Protein AF-A0A961KDH3-F1 (afdb_monomer_lite)

Radius of gyration: 16.9 Å; chains: 1; bounding box: 37×30×50 Å

pLDDT: mean 93.82, std 6.41, range [63.0, 98.5]

Sequence (149 aa):
MKTGDATRVLRTLGWSIHRDETGDKGATYALPDRIVRIVYGIRPLPQTAQFEAVFSLSTPAFSAACLTIDPEGSAYAPLVAASKGYKDRAPDIVEHHIRQASDAVLAWAEAQDLDQALRARADLPSSAPGAAPIWHLAALALRGDLDRL

Structure (mmCIF, N/CA/C/O backbone):
data_AF-A0A961KDH3-F1
#
_entry.id   AF-A0A961KDH3-F1
#
loop_
_atom_site.group_PDB
_atom_site.id
_atom_site.type_symbol
_atom_site.label_atom_id
_atom_site.label_alt_id
_atom_site.label_comp_id
_atom_site.label_asym_id
_atom_site.label_entity_id
_atom_site.label_seq_id
_atom_si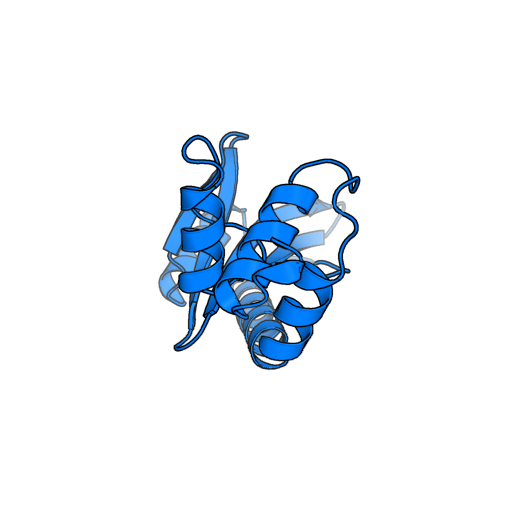te.pdbx_PDB_ins_code
_atom_site.Cartn_x
_atom_site.Cartn_y
_atom_site.Cartn_z
_atom_site.occupancy
_atom_site.B_iso_or_equiv
_atom_site.auth_seq_id
_atom_site.auth_comp_id
_atom_site.auth_asym_id
_atom_site.auth_atom_id
_atom_site.pdbx_PDB_model_num
ATOM 1 N N . MET A 1 1 ? -10.912 1.516 22.044 1.00 87.56 1 MET A N 1
ATOM 2 C CA . MET A 1 1 ? -9.659 0.938 21.495 1.00 87.56 1 MET A CA 1
ATOM 3 C C . MET A 1 1 ? -8.623 2.035 21.258 1.00 87.56 1 MET A C 1
ATOM 5 O O . MET A 1 1 ? -9.017 3.128 20.867 1.00 87.56 1 MET A O 1
ATOM 9 N N . LYS A 1 2 ? -7.325 1.774 21.470 1.00 89.88 2 LYS A N 1
ATOM 10 C CA . LYS A 1 2 ? -6.220 2.652 21.026 1.00 89.88 2 LYS A CA 1
ATOM 11 C C . LYS A 1 2 ? -5.578 2.096 19.753 1.00 89.88 2 LYS A C 1
ATOM 13 O O . LYS A 1 2 ? -5.710 0.913 19.450 1.00 89.88 2 LYS A O 1
ATOM 18 N N . THR A 1 3 ? -4.778 2.906 19.055 1.00 89.81 3 THR A N 1
ATOM 19 C CA . THR A 1 3 ? -4.020 2.475 17.862 1.00 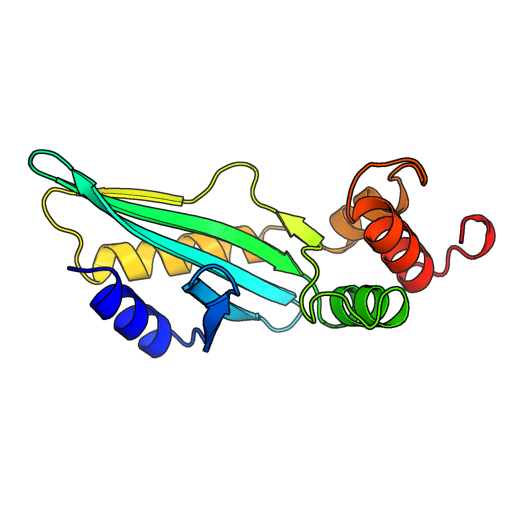89.81 3 THR A CA 1
ATOM 20 C C . THR A 1 3 ? -3.145 1.234 18.124 1.00 89.81 3 THR A C 1
ATOM 22 O O . THR A 1 3 ? -2.816 0.490 17.208 1.00 89.81 3 THR A O 1
ATOM 25 N N . GLY A 1 4 ? -2.740 0.983 19.376 1.00 89.75 4 GLY A N 1
ATOM 26 C CA . GLY A 1 4 ? -2.085 -0.258 19.817 1.00 89.75 4 GLY A CA 1
ATOM 27 C C . GLY A 1 4 ? -2.915 -1.519 19.596 1.00 89.75 4 GLY A C 1
ATOM 28 O O . GLY A 1 4 ? -2.402 -2.491 19.045 1.00 89.75 4 GLY A O 1
ATOM 29 N N . ASP A 1 5 ? -4.192 -1.502 19.971 1.00 93.19 5 ASP A N 1
ATOM 30 C CA . ASP A 1 5 ? -5.026 -2.696 19.839 1.00 93.19 5 ASP A CA 1
ATOM 31 C C . ASP A 1 5 ? -5.465 -2.910 18.387 1.00 93.19 5 ASP A C 1
ATOM 33 O O . ASP A 1 5 ? -5.520 -4.055 17.947 1.00 93.19 5 ASP A O 1
ATOM 37 N N . ALA A 1 6 ? -5.654 -1.837 17.609 1.00 94.75 6 ALA A N 1
ATOM 38 C CA . ALA A 1 6 ? -5.885 -1.940 16.164 1.00 94.75 6 ALA A CA 1
ATOM 39 C C . ALA A 1 6 ? -4.734 -2.677 15.457 1.00 94.75 6 ALA A C 1
ATOM 41 O O . ALA A 1 6 ? -4.975 -3.562 14.641 1.00 94.75 6 ALA A O 1
ATOM 42 N N . THR A 1 7 ? -3.480 -2.391 15.835 1.00 95.81 7 THR A N 1
ATOM 43 C CA . THR A 1 7 ? -2.303 -3.125 15.339 1.00 95.81 7 THR A CA 1
ATOM 44 C C . THR A 1 7 ? -2.386 -4.621 15.631 1.00 95.81 7 THR A C 1
ATOM 46 O O . THR A 1 7 ? -2.031 -5.439 14.783 1.00 95.81 7 THR A O 1
ATOM 49 N N . ARG A 1 8 ? -2.843 -4.996 16.832 1.00 96.06 8 ARG A N 1
ATOM 50 C CA . ARG A 1 8 ? -2.995 -6.404 17.214 1.00 96.06 8 ARG A CA 1
ATOM 51 C C . ARG A 1 8 ? -4.066 -7.083 16.365 1.00 96.06 8 ARG A C 1
ATOM 53 O O . ARG A 1 8 ? -3.817 -8.180 15.878 1.00 96.06 8 ARG A O 1
ATOM 60 N N . VAL A 1 9 ? -5.202 -6.421 16.144 1.00 97.62 9 VAL A N 1
ATOM 61 C CA . VAL A 1 9 ? -6.273 -6.939 15.281 1.00 97.62 9 VAL A CA 1
ATOM 62 C C . VAL A 1 9 ? -5.779 -7.119 13.844 1.00 97.62 9 VAL A C 1
ATOM 64 O O . VAL A 1 9 ? -5.907 -8.210 13.297 1.00 97.62 9 VAL A O 1
ATOM 67 N N . LEU A 1 10 ? -5.138 -6.110 13.249 1.00 97.81 10 LEU A N 1
ATOM 68 C CA . LEU A 1 10 ? -4.594 -6.210 11.888 1.00 97.81 10 LEU A CA 1
ATOM 69 C C . LEU A 1 10 ? -3.608 -7.377 11.752 1.00 97.81 10 LEU A C 1
ATOM 71 O O . LEU A 1 10 ? -3.696 -8.150 10.802 1.00 97.81 10 LEU A O 1
ATOM 75 N N . ARG A 1 11 ? -2.741 -7.586 12.749 1.00 97.50 11 ARG A N 1
ATOM 76 C CA . ARG A 1 11 ? -1.846 -8.751 12.777 1.00 97.50 11 ARG A CA 1
ATOM 77 C C . ARG A 1 11 ? -2.614 -10.075 12.776 1.00 97.50 11 ARG A C 1
ATOM 79 O O . ARG A 1 11 ? -2.240 -10.982 12.043 1.00 97.50 11 ARG A O 1
ATOM 86 N N . THR A 1 12 ? -3.689 -10.195 13.561 1.00 98.00 12 THR A N 1
ATOM 87 C CA . THR A 1 12 ? -4.526 -11.413 13.558 1.00 98.00 12 THR A CA 1
ATOM 88 C C . THR A 1 12 ? -5.278 -11.631 12.248 1.00 98.00 12 THR A C 1
ATOM 90 O O . THR A 1 12 ? -5.631 -12.763 11.940 1.00 98.00 12 THR A O 1
ATOM 93 N N . LEU A 1 13 ? -5.493 -10.570 11.468 1.00 98.06 13 LEU A N 1
ATOM 94 C CA . LEU A 1 13 ? -6.096 -10.636 10.137 1.00 98.06 13 LEU A CA 1
ATOM 95 C C . LEU A 1 13 ? -5.092 -10.999 9.035 1.00 98.06 13 LEU A C 1
ATOM 97 O O . LEU A 1 13 ? -5.490 -11.115 7.885 1.00 98.06 13 LEU A O 1
ATOM 101 N N . GLY A 1 14 ? -3.810 -11.186 9.366 1.00 97.88 14 GLY A N 1
ATOM 102 C CA . GLY A 1 14 ? -2.762 -11.548 8.406 1.00 97.88 14 GLY A CA 1
ATOM 103 C C . GLY A 1 14 ? -1.946 -10.367 7.879 1.00 97.88 14 GLY A C 1
ATOM 104 O O . GLY A 1 14 ? -1.075 -10.561 7.036 1.00 97.88 14 GLY A O 1
ATOM 105 N N . TRP A 1 15 ? -2.167 -9.151 8.387 1.00 98.25 15 TRP A N 1
ATOM 106 C CA . TRP A 1 15 ? -1.331 -8.011 8.022 1.00 98.25 15 TRP A CA 1
ATOM 107 C C . TRP A 1 15 ? 0.045 -8.085 8.695 1.00 98.25 15 TRP A C 1
ATOM 109 O O . TRP A 1 15 ? 0.168 -8.302 9.906 1.00 98.25 15 TRP A O 1
ATOM 119 N N . SER A 1 16 ? 1.090 -7.812 7.922 1.00 97.00 16 SER A N 1
ATOM 120 C CA . SER A 1 16 ? 2.448 -7.604 8.422 1.00 97.00 16 SER A CA 1
ATOM 121 C C . SER A 1 16 ? 2.592 -6.169 8.915 1.00 97.00 16 SER A C 1
ATOM 123 O O . SER A 1 16 ? 2.287 -5.230 8.192 1.00 97.00 16 SER A O 1
ATOM 125 N N . ILE A 1 17 ? 3.013 -5.979 10.165 1.00 95.56 17 ILE A N 1
ATOM 126 C CA . ILE A 1 17 ? 3.066 -4.653 10.797 1.00 95.56 17 ILE A CA 1
ATOM 127 C C . ILE A 1 17 ? 4.465 -4.060 10.667 1.00 95.56 17 ILE A C 1
ATOM 129 O O . ILE A 1 17 ? 5.442 -4.713 11.035 1.00 95.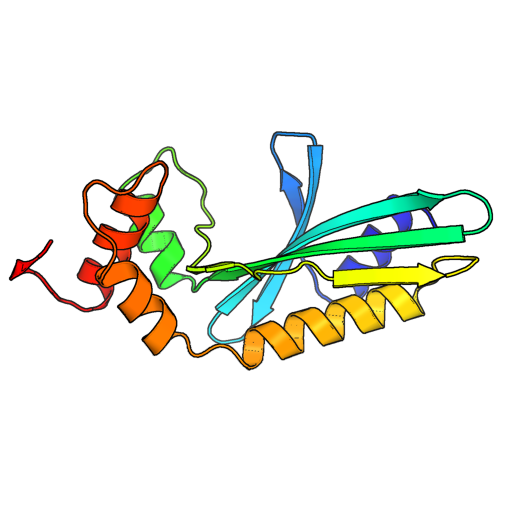56 17 ILE A O 1
ATOM 133 N N . HIS A 1 18 ? 4.545 -2.789 10.288 1.00 89.38 18 HIS A N 1
ATOM 134 C CA . HIS A 1 18 ? 5.781 -2.011 10.275 1.00 89.38 18 HIS A CA 1
ATOM 135 C C . HIS A 1 18 ? 5.556 -0.612 10.855 1.00 89.38 18 HIS A C 1
ATOM 137 O O . HIS A 1 18 ? 4.428 -0.168 11.071 1.00 89.38 18 HIS A O 1
ATOM 143 N N . ARG A 1 19 ? 6.648 0.080 11.163 1.00 80.88 19 ARG A N 1
ATOM 144 C CA . ARG A 1 19 ? 6.637 1.517 11.450 1.00 80.88 19 ARG A CA 1
ATOM 145 C C . ARG A 1 19 ? 7.346 2.207 10.304 1.00 80.88 19 ARG A C 1
ATOM 147 O O . ARG A 1 19 ? 8.322 1.654 9.800 1.00 80.88 19 ARG A O 1
ATOM 154 N N . ASP A 1 20 ? 6.839 3.351 9.879 1.00 67.69 20 ASP A N 1
ATOM 155 C CA . ASP A 1 20 ? 7.624 4.208 8.998 1.00 67.69 20 ASP A CA 1
ATOM 156 C C . ASP A 1 20 ? 8.591 5.090 9.800 1.00 67.69 20 ASP A C 1
ATOM 158 O O . ASP A 1 20 ? 8.643 5.049 11.033 1.00 67.69 20 ASP A O 1
ATOM 162 N N . GLU A 1 21 ? 9.406 5.841 9.066 1.00 63.00 21 GLU A N 1
ATOM 163 C CA . GLU A 1 21 ? 10.482 6.687 9.587 1.00 63.00 21 GLU A CA 1
ATOM 164 C C . GLU A 1 21 ? 9.964 7.810 10.494 1.00 63.00 21 GLU A C 1
ATOM 166 O O . GLU A 1 21 ? 10.669 8.246 11.404 1.00 63.00 21 GLU A O 1
ATOM 171 N N . THR A 1 22 ? 8.715 8.240 10.296 1.00 63.03 22 THR A N 1
ATOM 172 C CA . THR A 1 22 ? 8.037 9.260 11.108 1.00 63.03 22 THR A CA 1
ATOM 173 C C . THR A 1 22 ? 7.336 8.675 12.336 1.00 63.03 22 THR A C 1
ATOM 175 O O . THR A 1 22 ? 6.819 9.421 13.168 1.00 63.03 22 THR A O 1
ATOM 178 N N . GLY A 1 23 ? 7.369 7.349 12.502 1.00 71.12 23 GLY A N 1
ATOM 179 C CA . GLY A 1 23 ? 6.776 6.638 13.632 1.00 71.12 23 GLY A CA 1
ATOM 180 C C . GLY A 1 23 ? 5.289 6.323 13.462 1.00 71.12 23 GLY A C 1
ATOM 181 O O . GLY A 1 23 ? 4.682 5.778 14.396 1.00 71.12 23 GLY A O 1
ATOM 182 N N . ASP A 1 24 ? 4.713 6.605 12.292 1.00 80.19 24 ASP A N 1
ATOM 183 C CA . ASP A 1 24 ? 3.349 6.220 11.972 1.00 80.19 24 ASP A CA 1
ATOM 184 C C . ASP A 1 24 ? 3.255 4.704 11.794 1.00 80.19 24 ASP A C 1
ATOM 186 O O . ASP A 1 24 ? 4.208 3.975 11.477 1.00 80.19 24 ASP A O 1
ATOM 190 N N . LYS A 1 25 ? 2.059 4.189 12.077 1.00 90.62 25 LYS A N 1
ATOM 191 C CA . LYS A 1 25 ? 1.812 2.755 12.031 1.00 90.62 25 LYS A CA 1
ATOM 192 C C . LYS A 1 25 ? 1.431 2.336 10.626 1.00 90.62 25 LYS A C 1
ATOM 194 O O . LYS A 1 25 ? 0.349 2.663 10.141 1.00 90.62 25 LYS A O 1
ATOM 199 N N . GLY A 1 26 ? 2.307 1.546 10.023 1.00 94.06 26 GLY A N 1
ATOM 200 C CA . GLY A 1 26 ? 2.077 0.892 8.752 1.00 94.06 26 GLY A CA 1
ATOM 201 C C . GLY A 1 26 ? 1.638 -0.558 8.923 1.00 94.06 26 GLY A C 1
ATOM 202 O O . GLY A 1 26 ? 1.933 -1.222 9.923 1.00 94.06 26 GLY A O 1
ATOM 203 N N . ALA A 1 27 ? 0.926 -1.064 7.926 1.00 96.69 27 ALA A N 1
ATOM 204 C CA . ALA A 1 27 ? 0.818 -2.496 7.719 1.00 96.69 27 ALA A CA 1
ATOM 205 C C . ALA A 1 27 ? 0.782 -2.836 6.228 1.00 96.69 27 ALA A C 1
ATOM 207 O O . ALA A 1 27 ? 0.322 -2.031 5.415 1.00 96.69 27 ALA A O 1
ATOM 208 N N . THR A 1 28 ? 1.276 -4.017 5.870 1.00 97.50 28 THR A N 1
ATOM 209 C CA . THR A 1 28 ? 1.176 -4.579 4.524 1.00 97.50 28 THR A CA 1
ATOM 210 C C . THR A 1 28 ? 0.390 -5.881 4.514 1.00 97.50 28 THR A C 1
ATOM 212 O O . THR A 1 28 ? 0.406 -6.643 5.480 1.00 97.50 28 THR A O 1
ATOM 215 N N . TYR A 1 29 ? -0.291 -6.139 3.404 1.00 98.44 29 TYR A N 1
ATOM 216 C CA . TYR A 1 29 ? -0.971 -7.394 3.123 1.00 98.44 29 TYR A CA 1
ATOM 217 C C . TYR A 1 29 ? -0.542 -7.892 1.747 1.00 98.44 29 TYR A C 1
ATOM 219 O O . TYR A 1 29 ? -0.551 -7.126 0.781 1.00 98.44 29 TYR A O 1
ATOM 227 N N . ALA A 1 30 ? -0.147 -9.159 1.661 1.00 97.50 30 ALA A N 1
ATOM 228 C CA . ALA A 1 30 ? 0.214 -9.789 0.400 1.00 97.50 30 ALA A CA 1
ATOM 229 C C . ALA A 1 30 ? -1.020 -10.472 -0.199 1.00 97.50 30 ALA A C 1
ATOM 231 O O . ALA A 1 30 ? -1.573 -11.397 0.392 1.00 97.50 30 ALA A O 1
ATOM 232 N N . LEU A 1 31 ? -1.436 -10.003 -1.369 1.00 96.56 31 LEU A N 1
ATOM 233 C CA . LEU A 1 31 ? -2.354 -10.701 -2.265 1.00 96.56 31 LEU A CA 1
ATOM 234 C C . LEU A 1 31 ? -1.525 -11.449 -3.331 1.00 96.56 31 LEU A C 1
ATOM 236 O O . LEU A 1 31 ? -0.326 -11.184 -3.456 1.00 96.56 31 LEU A O 1
ATOM 240 N N . PRO A 1 32 ? -2.117 -12.376 -4.109 1.00 95.81 32 PRO A N 1
ATOM 241 C CA . PRO A 1 32 ? -1.358 -13.195 -5.059 1.00 95.81 32 PRO A CA 1
ATOM 242 C C . PRO A 1 32 ? -0.536 -12.401 -6.088 1.00 95.81 32 PRO A C 1
ATOM 244 O O . PRO A 1 32 ? 0.554 -12.829 -6.456 1.00 95.81 32 PRO A O 1
ATOM 247 N N . ASP A 1 33 ? -1.040 -11.250 -6.538 1.00 96.12 33 ASP A N 1
ATOM 248 C CA . ASP A 1 33 ? -0.446 -10.429 -7.601 1.00 96.12 33 ASP A CA 1
ATOM 249 C C . ASP A 1 33 ? 0.010 -9.032 -7.135 1.00 96.12 33 ASP A C 1
ATOM 251 O O . ASP A 1 33 ? 0.678 -8.307 -7.878 1.00 96.12 33 ASP A O 1
ATOM 255 N N . ARG A 1 34 ? -0.333 -8.635 -5.903 1.00 97.75 34 ARG A N 1
ATOM 256 C CA . ARG A 1 34 ? -0.120 -7.274 -5.399 1.00 97.75 34 ARG A CA 1
ATOM 257 C C . ARG A 1 34 ? 0.137 -7.230 -3.901 1.00 97.75 34 ARG A C 1
ATOM 259 O O . ARG A 1 34 ? -0.238 -8.111 -3.136 1.00 97.75 34 ARG A O 1
ATOM 266 N N . ILE A 1 35 ? 0.757 -6.144 -3.472 1.00 97.94 35 ILE A N 1
ATOM 267 C CA . ILE A 1 35 ? 0.985 -5.812 -2.071 1.00 97.94 35 ILE A CA 1
ATOM 268 C C . ILE A 1 35 ? 0.119 -4.604 -1.754 1.00 97.94 35 ILE A C 1
ATOM 270 O O . ILE A 1 35 ? 0.229 -3.572 -2.416 1.00 97.94 35 ILE A O 1
ATOM 274 N N . VAL A 1 36 ? -0.716 -4.719 -0.729 1.00 98.31 36 VAL A N 1
ATOM 275 C CA . VAL A 1 36 ? -1.526 -3.618 -0.206 1.00 98.31 36 VAL A CA 1
ATOM 276 C C . VAL A 1 36 ? -0.811 -3.029 0.997 1.00 98.31 36 VAL A C 1
ATOM 278 O O . VAL A 1 36 ? -0.370 -3.768 1.873 1.00 98.31 36 VAL A O 1
ATOM 281 N N . ARG A 1 37 ? -0.695 -1.704 1.065 1.00 97.38 37 ARG A N 1
ATOM 282 C CA . ARG A 1 37 ? -0.123 -0.991 2.210 1.00 97.38 37 ARG A CA 1
ATOM 283 C C . ARG A 1 37 ? -1.148 -0.033 2.788 1.00 97.38 37 ARG A C 1
ATOM 285 O O . ARG A 1 37 ? -1.735 0.759 2.052 1.00 97.38 37 ARG A O 1
ATOM 292 N N . ILE A 1 38 ? -1.281 -0.057 4.108 1.00 97.12 38 ILE A N 1
ATOM 293 C CA . ILE A 1 38 ? -2.048 0.915 4.883 1.00 97.12 38 ILE A CA 1
ATOM 294 C C . ILE A 1 38 ? -1.126 1.678 5.833 1.00 97.12 38 ILE A C 1
ATOM 296 O O . ILE A 1 38 ? -0.182 1.108 6.381 1.00 97.12 38 ILE A O 1
ATOM 300 N N . VAL A 1 39 ? -1.423 2.955 6.052 1.00 95.69 39 VAL A N 1
ATOM 301 C CA . VAL A 1 39 ? -0.959 3.736 7.206 1.00 95.69 39 VAL A CA 1
ATOM 302 C C . VAL A 1 39 ? -2.205 4.145 7.972 1.00 95.69 39 VAL A C 1
ATOM 304 O O . VAL A 1 39 ? -3.135 4.690 7.374 1.00 95.69 39 VAL A O 1
ATOM 307 N N . TYR A 1 40 ? -2.268 3.810 9.260 1.00 96.00 40 TYR A N 1
ATOM 308 C CA . TYR A 1 40 ? -3.518 3.852 10.018 1.00 96.00 40 TYR A CA 1
ATOM 309 C C . TYR A 1 40 ? -3.367 4.418 11.427 1.00 96.00 40 TYR A C 1
ATOM 311 O O . TYR A 1 40 ? -2.312 4.345 12.061 1.00 96.00 40 TYR A O 1
ATOM 319 N N . GLY A 1 41 ? -4.484 4.915 11.955 1.00 95.25 41 GLY A N 1
ATOM 320 C CA . GLY A 1 41 ? -4.569 5.478 13.293 1.00 95.25 41 GLY A CA 1
ATOM 321 C C . GLY A 1 41 ? -5.976 5.407 13.874 1.00 95.25 41 GLY A C 1
ATOM 322 O O . GLY A 1 41 ? -6.965 5.256 13.160 1.00 95.25 41 GLY A O 1
ATOM 323 N N . ILE A 1 42 ? -6.061 5.518 15.201 1.00 95.75 42 ILE A N 1
ATOM 324 C CA . ILE A 1 42 ? -7.308 5.847 15.891 1.00 95.75 42 ILE A CA 1
ATOM 325 C C . ILE A 1 42 ? -7.162 7.245 16.471 1.00 95.75 42 ILE A C 1
ATOM 327 O O . ILE A 1 42 ? -6.317 7.484 17.338 1.00 95.75 42 ILE A O 1
ATOM 331 N N . ARG A 1 43 ? -8.016 8.151 16.006 1.00 93.94 43 ARG A N 1
ATOM 332 C CA . ARG A 1 43 ? -8.076 9.538 16.451 1.00 93.94 43 ARG A CA 1
ATOM 333 C C . ARG A 1 43 ? -9.219 9.705 17.458 1.00 93.94 43 ARG A C 1
ATOM 335 O O . ARG A 1 43 ? -10.376 9.476 17.090 1.00 93.94 43 ARG A O 1
ATOM 342 N N . PRO A 1 44 ? -8.939 10.083 18.718 1.00 93.69 44 PRO A N 1
ATOM 343 C CA . PRO A 1 44 ? -9.988 10.404 19.678 1.00 93.69 44 PRO A CA 1
ATOM 344 C C . PRO A 1 44 ? -10.683 11.712 19.279 1.00 93.69 44 PRO A C 1
ATOM 346 O O . PRO A 1 44 ? -10.037 12.656 18.822 1.00 93.69 44 PRO A O 1
ATOM 349 N N . LEU A 1 45 ? -12.000 11.768 19.453 1.00 93.88 45 LEU A N 1
ATOM 350 C CA . LEU A 1 45 ? -12.846 12.925 19.166 1.00 93.88 45 LEU A CA 1
ATOM 351 C C . LEU A 1 45 ? -13.742 13.222 20.377 1.00 93.88 45 LEU A C 1
ATOM 353 O O . LEU A 1 45 ? -13.912 12.366 21.247 1.00 93.88 45 LEU A O 1
ATOM 357 N N . PRO A 1 46 ? -14.375 14.405 20.451 1.00 93.31 46 PRO A N 1
ATOM 358 C CA . PRO A 1 46 ? -15.427 14.622 21.433 1.00 93.31 46 PRO A CA 1
ATOM 359 C C . PRO A 1 46 ? -16.519 13.557 21.260 1.00 93.31 46 PRO A C 1
ATOM 361 O O . PRO A 1 46 ? -17.070 13.406 20.165 1.00 93.31 46 PRO A O 1
ATOM 364 N N . GLN A 1 47 ? -16.786 12.801 22.331 1.00 91.81 47 GLN A N 1
ATOM 365 C CA . GLN A 1 47 ? -17.845 11.780 22.440 1.00 91.81 47 GLN A CA 1
ATOM 366 C C . GLN A 1 47 ? -17.713 10.564 21.503 1.00 91.81 47 GLN A C 1
ATOM 368 O O . GLN A 1 47 ? -18.581 9.698 21.502 1.00 91.81 47 GLN A O 1
ATOM 373 N N . THR A 1 48 ? -16.662 10.495 20.684 1.00 95.69 48 THR A N 1
ATOM 374 C CA . THR A 1 48 ? -16.484 9.457 19.658 1.00 95.69 48 THR A CA 1
ATOM 375 C C . THR A 1 48 ? -15.003 9.171 19.434 1.00 95.69 48 THR A C 1
ATOM 377 O O . THR A 1 48 ? -14.129 9.915 19.877 1.00 95.69 48 THR A O 1
ATOM 380 N N . ALA A 1 49 ? -14.700 8.131 18.675 1.00 96.25 49 ALA A N 1
ATOM 381 C CA . ALA A 1 49 ? -13.386 7.901 18.101 1.00 96.25 49 ALA A CA 1
ATOM 382 C C . ALA A 1 49 ? -13.523 7.597 16.606 1.00 96.25 49 ALA A C 1
ATOM 384 O O . ALA A 1 49 ? -14.582 7.182 16.131 1.00 96.25 49 ALA A O 1
ATOM 385 N N . GLN A 1 50 ? -12.454 7.838 15.854 1.00 96.88 50 GLN A N 1
ATOM 386 C CA . GLN A 1 50 ? -12.405 7.555 14.426 1.00 96.88 50 GLN A CA 1
ATOM 387 C C . GLN A 1 50 ? -11.214 6.659 14.118 1.00 96.88 50 GLN A C 1
ATOM 389 O O . GLN A 1 50 ? -10.081 7.020 14.437 1.00 96.88 50 GLN A O 1
ATOM 394 N N . PHE A 1 51 ? -11.466 5.522 13.476 1.00 97.00 51 PHE A N 1
ATOM 395 C CA . PHE A 1 51 ? -10.424 4.785 12.778 1.00 97.00 51 PHE A CA 1
ATOM 396 C C . PHE A 1 51 ? -10.219 5.414 11.402 1.00 97.00 51 PHE A C 1
ATOM 398 O O . PHE A 1 51 ? -11.184 5.706 10.692 1.00 97.00 51 PHE A O 1
ATOM 405 N N . GLU A 1 52 ? -8.967 5.633 11.026 1.00 96.75 52 GLU A N 1
ATOM 406 C CA . GLU A 1 52 ? -8.613 6.153 9.714 1.00 96.75 52 GLU A CA 1
ATOM 407 C C . GLU A 1 52 ? -7.428 5.400 9.127 1.00 96.75 52 GLU A C 1
ATOM 409 O O . GLU A 1 52 ? -6.495 5.036 9.843 1.00 96.75 52 GLU A O 1
ATOM 414 N N . ALA A 1 53 ? -7.485 5.165 7.818 1.00 96.94 53 ALA A N 1
ATOM 415 C CA . ALA A 1 53 ? -6.410 4.542 7.068 1.00 96.94 53 ALA A CA 1
ATOM 416 C C . ALA A 1 53 ? -6.259 5.206 5.700 1.00 96.94 53 ALA A C 1
ATOM 418 O O . ALA A 1 53 ? -7.224 5.321 4.943 1.00 96.94 53 ALA A O 1
ATOM 419 N N . VAL A 1 54 ? -5.041 5.610 5.359 1.00 97.00 54 VAL A N 1
ATOM 420 C CA . VAL A 1 54 ? -4.658 5.880 3.970 1.00 97.00 54 VAL A CA 1
ATOM 421 C C . VAL A 1 54 ? -4.025 4.624 3.405 1.00 97.00 54 VAL A C 1
ATOM 423 O O . VAL A 1 54 ? -3.333 3.897 4.122 1.00 97.00 54 VAL A O 1
ATOM 426 N N . PHE A 1 55 ? -4.293 4.333 2.139 1.00 97.38 55 PHE A N 1
ATOM 427 C CA . PHE A 1 55 ? -3.896 3.060 1.569 1.00 97.38 55 PHE A CA 1
ATOM 428 C C . PHE A 1 55 ? -3.536 3.158 0.097 1.00 97.38 55 PHE A C 1
ATOM 430 O O . PHE A 1 55 ? -3.957 4.055 -0.636 1.00 97.38 55 PHE A O 1
ATOM 437 N N . SER A 1 56 ? -2.674 2.239 -0.304 1.00 98.12 56 SER A N 1
ATOM 438 C CA . SER A 1 56 ? -2.145 2.119 -1.653 1.00 98.12 56 SER A CA 1
ATOM 439 C C . SER A 1 56 ? -1.879 0.652 -1.948 1.00 98.12 56 SER A C 1
ATOM 441 O O . SER A 1 56 ? -1.845 -0.175 -1.034 1.00 98.12 56 SER A O 1
ATOM 443 N N . LEU A 1 57 ? -1.663 0.341 -3.216 1.00 98.31 57 LEU A N 1
ATOM 444 C CA . LEU A 1 57 ? -1.154 -0.953 -3.629 1.00 98.31 57 LEU A CA 1
ATOM 445 C C . LEU A 1 57 ? 0.009 -0.807 -4.600 1.00 98.31 57 LEU A C 1
ATOM 447 O O . LEU A 1 57 ? 0.195 0.233 -5.242 1.00 98.31 57 LEU A O 1
ATOM 451 N N . SER A 1 58 ? 0.770 -1.883 -4.716 1.00 98.19 58 SER A N 1
ATOM 452 C CA . SER A 1 58 ? 1.855 -2.044 -5.672 1.00 98.19 58 SER A CA 1
ATOM 453 C C . SER A 1 58 ? 1.968 -3.495 -6.113 1.00 98.19 58 SER A C 1
ATOM 455 O O . SER A 1 58 ? 1.323 -4.369 -5.541 1.00 98.19 58 SER A O 1
ATOM 457 N N . THR A 1 59 ? 2.818 -3.765 -7.095 1.00 98.12 59 THR A N 1
ATOM 458 C CA . THR A 1 59 ? 3.256 -5.125 -7.414 1.00 98.12 59 THR A CA 1
ATOM 459 C C . THR A 1 59 ? 4.703 -5.315 -6.952 1.00 98.12 59 THR A C 1
ATOM 461 O O . THR A 1 59 ? 5.463 -4.337 -6.898 1.00 98.12 59 THR A O 1
ATOM 464 N N . PRO A 1 60 ? 5.127 -6.554 -6.635 1.00 96.50 60 PRO A N 1
ATOM 465 C CA . PRO A 1 60 ? 6.531 -6.834 -6.341 1.00 96.50 60 PRO A CA 1
ATOM 466 C C . PRO A 1 60 ? 7.466 -6.368 -7.466 1.00 96.50 60 PRO A C 1
ATOM 468 O O . PRO A 1 60 ? 8.483 -5.737 -7.197 1.00 96.50 60 PRO A O 1
ATOM 471 N N . ALA A 1 61 ? 7.077 -6.599 -8.726 1.00 97.25 61 ALA A N 1
ATOM 472 C CA . ALA A 1 61 ? 7.853 -6.199 -9.897 1.00 97.25 61 ALA A CA 1
ATOM 473 C C . ALA A 1 61 ? 8.007 -4.675 -10.007 1.00 97.25 61 ALA A C 1
ATOM 475 O O . ALA A 1 61 ? 9.110 -4.187 -10.238 1.00 97.25 61 ALA A O 1
ATOM 476 N N . PHE A 1 62 ? 6.929 -3.913 -9.793 1.00 97.94 62 PHE A N 1
ATOM 477 C CA . PHE A 1 62 ? 6.980 -2.450 -9.853 1.00 97.94 62 PHE A CA 1
ATOM 478 C C . PHE A 1 62 ? 7.841 -1.856 -8.742 1.00 97.94 62 PHE A C 1
ATOM 480 O O . PHE A 1 62 ? 8.675 -0.990 -9.009 1.00 97.94 62 PHE A O 1
ATOM 487 N N . SER A 1 63 ? 7.699 -2.355 -7.511 1.00 96.94 63 SER A N 1
ATOM 488 C CA . SER A 1 63 ? 8.536 -1.895 -6.397 1.00 96.94 63 SER A CA 1
ATOM 489 C C . SER A 1 63 ? 10.016 -2.237 -6.615 1.00 96.94 63 SER A C 1
ATOM 491 O O . SER A 1 63 ? 10.871 -1.387 -6.382 1.00 96.94 63 SER A O 1
ATOM 493 N N . ALA A 1 64 ? 10.325 -3.428 -7.140 1.00 96.94 64 ALA A N 1
ATOM 494 C CA . ALA A 1 64 ? 11.697 -3.828 -7.462 1.00 96.94 64 ALA A CA 1
ATOM 495 C C . ALA A 1 64 ? 12.314 -2.995 -8.599 1.00 96.94 64 ALA A C 1
ATOM 497 O O . ALA A 1 64 ? 13.480 -2.609 -8.515 1.00 96.94 64 ALA A O 1
ATOM 498 N N . ALA A 1 65 ? 11.539 -2.677 -9.640 1.00 97.06 65 ALA A N 1
ATOM 499 C CA . ALA A 1 65 ? 11.985 -1.797 -10.717 1.00 97.06 65 ALA A CA 1
ATOM 500 C C . ALA A 1 65 ? 12.298 -0.386 -10.191 1.00 97.06 65 ALA A C 1
ATOM 502 O O . ALA A 1 65 ? 13.358 0.154 -10.496 1.00 97.06 65 ALA A O 1
ATOM 503 N N . CYS A 1 66 ? 11.436 0.174 -9.332 1.00 96.56 66 CYS A N 1
ATOM 504 C CA . CYS A 1 66 ? 11.699 1.466 -8.691 1.00 96.56 66 CYS A CA 1
ATOM 505 C C . CYS A 1 66 ? 12.989 1.440 -7.859 1.00 96.56 66 CYS A C 1
ATOM 507 O O . CYS A 1 66 ? 13.814 2.334 -8.002 1.00 96.56 66 CYS A O 1
ATOM 509 N N . LEU A 1 67 ? 13.189 0.398 -7.047 1.00 95.88 67 LEU A N 1
ATOM 510 C CA . LEU A 1 67 ? 14.387 0.247 -6.214 1.00 95.88 67 LEU A CA 1
ATOM 511 C C . LEU A 1 67 ? 15.666 0.026 -7.042 1.00 95.88 67 LEU A C 1
ATOM 513 O O . LEU A 1 67 ? 16.756 0.373 -6.611 1.00 95.88 67 LEU A O 1
ATOM 517 N N . THR A 1 68 ? 15.552 -0.540 -8.244 1.00 96.25 68 THR A N 1
ATOM 518 C CA . THR A 1 68 ? 16.695 -0.676 -9.164 1.00 96.25 68 THR A CA 1
ATOM 519 C C . THR A 1 68 ? 17.136 0.684 -9.708 1.00 96.25 68 THR A C 1
ATOM 521 O O . THR A 1 68 ? 18.328 0.916 -9.891 1.00 96.25 68 THR A O 1
ATOM 524 N N . ILE A 1 69 ? 16.177 1.577 -9.965 1.00 94.44 69 ILE A N 1
ATOM 525 C CA . ILE A 1 69 ? 16.422 2.931 -10.481 1.00 94.44 69 ILE A CA 1
ATOM 526 C C . ILE A 1 69 ? 16.928 3.856 -9.368 1.00 94.44 69 ILE A C 1
ATOM 528 O O . ILE A 1 69 ? 17.826 4.659 -9.603 1.00 94.44 69 ILE A O 1
ATOM 532 N N . ASP A 1 70 ? 16.365 3.728 -8.167 1.00 94.56 70 ASP A N 1
ATOM 533 C CA . ASP A 1 70 ? 16.744 4.489 -6.978 1.00 94.56 70 ASP A CA 1
ATOM 534 C C . ASP A 1 70 ? 17.019 3.537 -5.797 1.00 94.56 70 ASP A C 1
ATOM 536 O O . ASP A 1 70 ? 16.110 3.242 -5.013 1.00 94.56 70 ASP A O 1
ATOM 540 N N . PRO A 1 71 ? 18.260 3.022 -5.669 1.00 93.56 71 PRO A N 1
ATOM 541 C CA . PRO A 1 71 ? 18.624 2.054 -4.630 1.00 93.56 71 PRO A CA 1
ATOM 542 C C . PRO A 1 71 ? 18.556 2.588 -3.198 1.00 93.56 71 PRO A C 1
ATOM 544 O O . PRO A 1 71 ? 18.486 1.794 -2.260 1.00 93.56 71 PRO A O 1
ATOM 547 N N . GLU A 1 72 ? 18.590 3.910 -3.020 1.00 91.31 72 GLU A N 1
ATOM 548 C CA . GLU A 1 72 ? 18.424 4.561 -1.713 1.00 91.31 72 GLU A CA 1
ATOM 549 C C . GLU A 1 72 ? 16.940 4.773 -1.362 1.00 91.31 72 GLU A C 1
ATOM 551 O O . GLU A 1 72 ? 16.607 5.144 -0.235 1.00 91.31 72 GLU A O 1
ATOM 556 N N . GLY A 1 73 ? 16.042 4.510 -2.316 1.00 85.94 73 GLY A N 1
AT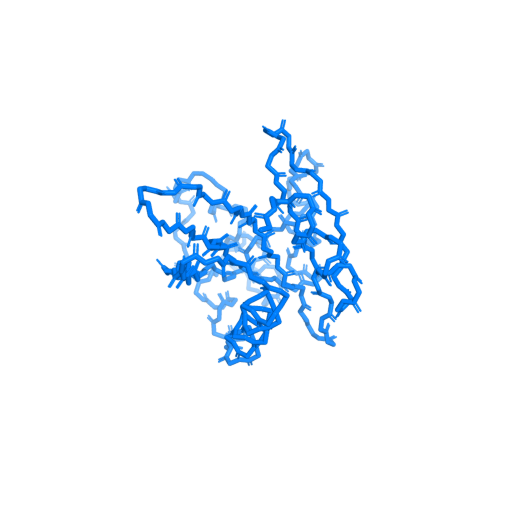OM 557 C CA . GLY A 1 73 ? 14.605 4.666 -2.175 1.00 85.94 73 GLY A CA 1
ATOM 558 C C . GLY A 1 73 ? 13.924 3.583 -1.332 1.00 85.94 73 GLY A C 1
ATOM 559 O O . GLY A 1 73 ? 14.513 2.632 -0.815 1.00 85.94 73 GLY A O 1
ATOM 560 N N . SER A 1 74 ? 12.603 3.717 -1.192 1.00 85.94 74 SER A N 1
ATOM 561 C CA . SER A 1 74 ? 11.803 2.760 -0.426 1.00 85.94 74 SER A CA 1
ATOM 562 C C . SER A 1 74 ? 11.679 1.416 -1.149 1.00 85.94 74 SER A C 1
ATOM 564 O O . SER A 1 74 ? 11.314 1.364 -2.321 1.00 85.94 74 SER A O 1
ATOM 566 N N . ALA A 1 75 ? 11.817 0.314 -0.404 1.00 90.00 75 ALA A N 1
ATOM 567 C CA . ALA A 1 75 ? 11.522 -1.038 -0.893 1.00 90.00 75 ALA A CA 1
ATOM 568 C C . ALA A 1 75 ? 10.052 -1.238 -1.332 1.00 90.00 75 ALA A C 1
ATOM 570 O O . ALA A 1 75 ? 9.715 -2.257 -1.933 1.00 90.00 75 ALA A O 1
ATOM 571 N N . TYR A 1 76 ? 9.168 -0.284 -1.023 1.00 93.38 76 TYR A N 1
ATOM 572 C CA . TYR A 1 76 ? 7.794 -0.237 -1.509 1.00 93.38 76 TYR A CA 1
ATOM 573 C C . TYR A 1 76 ? 7.550 1.068 -2.270 1.00 93.38 76 TYR A C 1
ATOM 575 O O . TYR A 1 76 ? 7.584 2.149 -1.678 1.00 93.38 76 TYR A O 1
ATOM 583 N N . ALA A 1 77 ? 7.195 0.962 -3.550 1.00 94.88 77 ALA A N 1
ATOM 584 C CA . ALA A 1 77 ? 6.770 2.097 -4.365 1.00 94.88 77 ALA A CA 1
ATOM 585 C C . ALA A 1 77 ? 5.272 1.978 -4.690 1.00 94.88 77 ALA A C 1
ATOM 587 O O . ALA A 1 77 ? 4.868 0.964 -5.258 1.00 94.88 77 ALA A O 1
ATOM 588 N N . PRO A 1 78 ? 4.419 2.966 -4.359 1.00 95.75 78 PRO A N 1
ATOM 589 C CA . PRO A 1 78 ? 2.981 2.858 -4.594 1.00 95.75 78 PRO A CA 1
ATOM 590 C C . PRO A 1 78 ? 2.656 2.941 -6.092 1.00 95.75 78 PRO A C 1
ATOM 592 O O . PRO A 1 78 ? 2.847 3.984 -6.719 1.00 95.75 78 PRO A O 1
ATOM 595 N N . LEU A 1 79 ? 2.088 1.874 -6.658 1.00 97.50 79 LEU A N 1
ATOM 596 C CA . LEU A 1 79 ? 1.589 1.877 -8.036 1.00 97.50 79 LEU A CA 1
ATOM 597 C C . LEU A 1 79 ? 0.269 2.649 -8.120 1.00 97.50 79 LEU A C 1
ATOM 599 O O . LEU A 1 79 ? 0.154 3.582 -8.913 1.00 97.50 79 LEU A O 1
ATOM 603 N N . VAL A 1 80 ? -0.680 2.332 -7.237 1.00 97.81 80 VAL A N 1
ATOM 604 C CA . VAL A 1 80 ? -1.966 3.034 -7.106 1.00 97.81 80 VAL A CA 1
ATOM 605 C C . VAL A 1 80 ? -2.133 3.503 -5.671 1.00 97.81 80 VAL A C 1
ATOM 607 O O . VAL A 1 80 ? -1.981 2.718 -4.738 1.00 97.81 80 VAL A O 1
ATOM 610 N N . ALA A 1 81 ? -2.476 4.773 -5.483 1.00 96.62 81 ALA A N 1
ATOM 611 C CA . ALA A 1 81 ? -2.852 5.322 -4.185 1.00 96.62 81 ALA A CA 1
ATOM 612 C C . ALA A 1 81 ? -4.345 5.657 -4.183 1.00 96.62 81 ALA A C 1
ATOM 614 O O . ALA A 1 81 ? -4.857 6.220 -5.153 1.00 96.62 81 ALA A O 1
ATOM 615 N N . ALA A 1 82 ? -5.044 5.327 -3.099 1.00 96.88 82 ALA A N 1
ATOM 616 C CA . ALA A 1 82 ? -6.441 5.698 -2.961 1.00 96.88 82 ALA A CA 1
ATOM 617 C C . ALA A 1 82 ? -6.573 7.223 -2.854 1.00 96.88 82 ALA A C 1
ATOM 619 O O . ALA A 1 82 ? -5.922 7.862 -2.028 1.00 96.88 82 ALA A O 1
ATOM 620 N N . SER A 1 83 ? -7.453 7.811 -3.666 1.00 92.62 83 SER A N 1
ATOM 621 C CA . SER A 1 83 ? -7.720 9.257 -3.638 1.00 92.62 83 SER A CA 1
ATOM 622 C C . SER A 1 83 ? -8.405 9.708 -2.345 1.00 92.62 83 SER A C 1
ATOM 624 O O . SER A 1 83 ? -8.307 10.871 -1.953 1.00 92.62 83 SER A O 1
ATOM 626 N N . LYS A 1 84 ? -9.098 8.787 -1.666 1.00 94.81 84 LYS A N 1
ATOM 627 C CA . LYS A 1 84 ? -9.712 8.985 -0.353 1.00 94.81 84 LYS A CA 1
ATOM 628 C C . LYS A 1 84 ? -9.345 7.813 0.549 1.00 94.81 84 LYS A C 1
ATOM 630 O O . LYS A 1 84 ? -9.534 6.662 0.172 1.00 94.81 84 LYS A O 1
ATOM 635 N N . GLY A 1 85 ? -8.848 8.122 1.744 1.00 95.00 85 GLY A N 1
ATOM 636 C CA . GLY A 1 85 ? -8.639 7.123 2.789 1.00 95.00 85 GLY A CA 1
ATOM 637 C C . GLY A 1 85 ? -9.955 6.597 3.368 1.00 95.00 85 GLY A C 1
ATOM 638 O O . GLY A 1 85 ? -11.019 7.195 3.192 1.00 95.00 85 GLY A O 1
ATOM 639 N N . TYR A 1 86 ? -9.860 5.497 4.105 1.00 97.06 86 TYR A N 1
ATOM 640 C CA . TYR A 1 86 ? -10.954 4.896 4.851 1.00 97.06 86 TYR A CA 1
ATOM 641 C C . TYR A 1 86 ? -11.118 5.657 6.161 1.00 97.06 86 TYR A C 1
ATOM 643 O O . TYR A 1 86 ? -10.128 5.967 6.829 1.00 97.06 86 TYR A O 1
ATOM 651 N N . LYS A 1 87 ? -12.359 5.971 6.525 1.00 97.00 87 LYS A N 1
ATOM 652 C CA . LYS A 1 87 ? -12.697 6.632 7.784 1.00 97.00 87 LYS A CA 1
ATOM 653 C C . LYS A 1 87 ? -13.965 6.014 8.330 1.00 97.00 87 LYS A C 1
ATOM 655 O O . LYS A 1 87 ? -14.970 5.975 7.628 1.00 97.00 87 LYS A O 1
ATOM 660 N N . ASP A 1 88 ? -13.910 5.605 9.584 1.00 96.12 88 ASP A N 1
ATOM 661 C CA . ASP A 1 88 ? -15.053 5.042 10.285 1.00 96.12 88 ASP A CA 1
ATOM 662 C C . ASP A 1 88 ? -15.116 5.614 11.696 1.00 96.12 88 ASP A C 1
ATOM 664 O O . ASP A 1 88 ? -14.128 5.593 12.439 1.00 96.12 88 ASP A O 1
ATOM 668 N N . ARG A 1 89 ? -16.258 6.217 12.023 1.00 96.69 89 ARG A N 1
ATOM 669 C CA . ARG A 1 89 ? -16.470 6.978 13.252 1.00 96.69 89 ARG A CA 1
ATOM 670 C C . ARG A 1 89 ? -17.568 6.311 14.059 1.00 96.69 89 ARG A C 1
ATOM 672 O O . ARG A 1 89 ? -18.696 6.198 13.595 1.00 96.69 89 ARG A O 1
ATOM 679 N N . ALA A 1 90 ? -17.251 5.993 15.305 1.00 95.88 90 ALA A N 1
ATOM 680 C CA . ALA A 1 90 ? -18.174 5.371 16.242 1.00 95.88 90 ALA A CA 1
ATOM 681 C C . ALA A 1 90 ? -18.001 5.977 17.645 1.00 95.88 90 ALA A C 1
ATOM 683 O O . ALA A 1 90 ? -16.970 6.605 17.909 1.00 95.88 90 ALA A O 1
ATOM 684 N N . PRO A 1 91 ? -18.970 5.802 18.566 1.00 95.62 91 PRO A N 1
ATOM 685 C CA . PRO A 1 91 ? -18.775 6.124 19.982 1.00 95.62 91 PRO A CA 1
ATOM 686 C C . PRO A 1 91 ? -17.506 5.466 20.531 1.00 95.62 91 PRO A C 1
ATOM 688 O O . PRO A 1 91 ? -16.648 6.146 21.085 1.00 95.62 91 PRO A O 1
ATOM 691 N N . ASP A 1 92 ? -17.333 4.177 20.223 1.00 94.00 92 ASP A N 1
ATOM 692 C CA . ASP A 1 92 ? -16.141 3.402 20.530 1.00 94.00 92 ASP A CA 1
ATOM 693 C C . ASP A 1 92 ? -15.676 2.606 19.312 1.00 94.00 92 ASP A C 1
ATOM 695 O O . ASP A 1 92 ? -16.426 1.825 18.725 1.00 94.00 92 ASP A O 1
ATOM 699 N N . ILE A 1 93 ? -14.392 2.739 18.971 1.00 96.94 93 ILE A N 1
ATOM 700 C CA . ILE A 1 93 ? -13.760 1.819 18.026 1.00 96.94 93 ILE A CA 1
ATOM 701 C C . ILE A 1 93 ? -13.558 0.475 18.728 1.00 96.94 93 ILE A C 1
ATOM 703 O O . ILE A 1 93 ? -12.882 0.383 19.758 1.00 96.94 93 ILE A O 1
ATOM 707 N N . VAL A 1 94 ? -14.137 -0.562 18.133 1.00 96.38 94 VAL A N 1
ATOM 708 C CA . VAL A 1 94 ? -13.978 -1.979 18.491 1.00 96.38 94 VAL A CA 1
ATOM 709 C C . VAL A 1 94 ? -13.432 -2.786 17.312 1.00 96.38 94 VAL A C 1
ATOM 711 O O . VAL A 1 94 ? -13.380 -2.290 16.190 1.00 96.38 94 VAL A O 1
ATOM 714 N N . GLU A 1 95 ? -13.057 -4.042 17.562 1.00 97.31 95 GLU A N 1
ATOM 715 C CA . GLU A 1 95 ? -12.446 -4.946 16.578 1.00 97.31 95 GLU A CA 1
ATOM 716 C C . GLU A 1 95 ? -13.225 -5.058 15.258 1.00 97.31 95 GLU A C 1
ATOM 718 O O . GLU A 1 95 ? -12.610 -5.078 14.195 1.00 97.31 95 GLU A O 1
ATOM 723 N N . HIS A 1 96 ? -14.561 -5.067 15.315 1.00 96.69 96 HIS A N 1
ATOM 724 C CA . HIS A 1 96 ? -15.423 -5.122 14.131 1.00 96.69 96 HIS A CA 1
ATOM 725 C C . HIS A 1 96 ? -15.101 -4.026 13.102 1.00 96.69 96 HIS A C 1
ATOM 727 O O . HIS A 1 96 ? -14.943 -4.336 11.926 1.00 96.69 96 HIS A O 1
ATOM 733 N N . HIS A 1 97 ? -14.894 -2.784 13.545 1.00 97.62 97 HIS A N 1
ATOM 734 C CA . HIS A 1 97 ? -14.577 -1.661 12.656 1.00 97.62 97 HIS A CA 1
ATOM 735 C C . HIS A 1 97 ? -13.214 -1.840 11.969 1.00 97.62 97 HIS A C 1
ATOM 737 O O . HIS A 1 97 ? -13.035 -1.464 10.815 1.00 97.62 97 HIS A O 1
ATOM 743 N N . ILE A 1 98 ? -12.243 -2.460 12.653 1.00 98.00 98 ILE A N 1
ATOM 744 C CA . ILE A 1 98 ? -10.922 -2.751 12.073 1.00 98.00 98 ILE A CA 1
ATOM 745 C C . ILE A 1 98 ? -11.028 -3.859 11.019 1.00 98.00 98 ILE A C 1
ATOM 747 O O . ILE A 1 98 ? -10.375 -3.779 9.981 1.00 98.00 98 ILE A O 1
ATOM 751 N N . ARG A 1 99 ? -11.869 -4.873 11.265 1.00 98.12 99 ARG A N 1
ATOM 752 C CA . ARG A 1 99 ? -12.165 -5.935 10.290 1.00 98.12 99 ARG A CA 1
ATOM 753 C C . ARG A 1 99 ? -12.842 -5.362 9.049 1.00 98.12 99 ARG A C 1
ATOM 755 O O . ARG A 1 99 ? -12.335 -5.560 7.955 1.00 98.12 99 ARG A O 1
ATOM 762 N N . GLN A 1 100 ? -13.889 -4.556 9.227 1.00 98.06 100 GLN A N 1
ATOM 763 C CA . GLN A 1 100 ? -14.563 -3.877 8.117 1.00 98.06 100 GLN A CA 1
ATOM 764 C C . GLN A 1 100 ? -13.611 -2.988 7.316 1.00 98.06 100 GLN A C 1
ATOM 766 O O . GLN A 1 100 ? -13.644 -3.012 6.089 1.00 98.06 100 GLN A O 1
ATOM 771 N N . ALA A 1 101 ? -12.734 -2.240 7.990 1.00 98.00 101 ALA A N 1
ATOM 772 C CA . ALA A 1 101 ? -11.734 -1.428 7.311 1.00 98.00 101 ALA A CA 1
ATOM 773 C C . ALA A 1 101 ? -10.747 -2.279 6.502 1.00 98.00 101 ALA A C 1
ATOM 775 O O . ALA A 1 101 ? -10.443 -1.940 5.361 1.00 98.00 101 ALA A O 1
ATOM 776 N N . SER A 1 102 ? -10.263 -3.384 7.079 1.00 98.50 102 SER A N 1
ATOM 777 C CA . SER A 1 102 ? -9.398 -4.344 6.388 1.00 98.50 102 SER A CA 1
ATOM 778 C C . SER A 1 102 ? -10.084 -4.888 5.137 1.00 98.50 102 SER A C 1
ATOM 780 O O . SER A 1 102 ? -9.530 -4.778 4.047 1.00 98.50 102 SER A O 1
ATOM 782 N N . ASP A 1 103 ? -11.304 -5.405 5.274 1.00 98.50 103 ASP A N 1
ATOM 783 C CA . ASP A 1 103 ? -12.057 -6.004 4.170 1.00 98.50 103 ASP A CA 1
ATOM 784 C C . ASP A 1 103 ? -12.350 -4.974 3.070 1.00 98.50 103 ASP A C 1
ATOM 786 O O . ASP A 1 103 ? -12.157 -5.254 1.889 1.00 98.50 103 ASP A O 1
ATOM 790 N N . ALA A 1 104 ? -12.734 -3.748 3.442 1.00 98.38 104 ALA A N 1
ATOM 791 C CA . ALA A 1 104 ? -12.989 -2.670 2.490 1.00 98.38 104 ALA A CA 1
ATOM 792 C C . ALA A 1 104 ? -11.727 -2.255 1.716 1.00 98.38 104 ALA A C 1
ATOM 794 O O . ALA A 1 104 ? -11.791 -2.011 0.510 1.00 98.38 104 ALA A O 1
ATOM 795 N N . VAL A 1 105 ? -10.576 -2.180 2.392 1.00 98.50 105 VAL A N 1
ATOM 796 C CA . VAL A 1 105 ? -9.296 -1.852 1.750 1.00 98.50 105 VAL A CA 1
ATOM 797 C C . VAL A 1 105 ? -8.849 -2.970 0.807 1.00 98.50 105 VAL A C 1
ATOM 799 O O . VAL A 1 105 ? -8.382 -2.676 -0.294 1.00 98.50 105 VAL A O 1
ATOM 802 N N . LEU A 1 106 ? -9.001 -4.234 1.207 1.00 98.50 106 LEU A N 1
ATOM 803 C CA . LEU A 1 106 ? -8.653 -5.375 0.357 1.00 98.50 106 LEU A CA 1
ATOM 804 C C . LEU A 1 106 ? -9.578 -5.465 -0.862 1.00 98.50 106 LEU A C 1
ATOM 806 O O . LEU A 1 106 ? -9.080 -5.572 -1.979 1.00 98.50 106 LEU A O 1
ATOM 810 N N . ALA A 1 107 ? -10.888 -5.286 -0.683 1.00 98.44 107 ALA A N 1
ATOM 811 C CA . ALA A 1 107 ? -11.843 -5.248 -1.789 1.00 98.44 107 ALA A CA 1
ATOM 812 C C . ALA A 1 107 ? -11.553 -4.095 -2.767 1.00 98.44 107 ALA A C 1
ATOM 814 O O . ALA A 1 107 ? -11.604 -4.275 -3.984 1.00 98.44 107 ALA A O 1
ATOM 815 N N . TRP A 1 108 ? -11.197 -2.907 -2.257 1.00 98.44 108 TRP A N 1
ATOM 816 C CA . TRP A 1 108 ? -10.732 -1.810 -3.112 1.00 98.44 108 TRP A CA 1
ATOM 817 C C . TRP A 1 108 ? -9.485 -2.205 -3.901 1.00 98.44 108 TRP A C 1
ATOM 819 O O . TRP A 1 108 ? -9.394 -1.892 -5.090 1.00 98.44 108 TRP A O 1
ATOM 829 N N . ALA A 1 109 ? -8.531 -2.868 -3.242 1.00 98.31 109 ALA A N 1
ATOM 830 C CA . ALA A 1 109 ? -7.277 -3.248 -3.863 1.00 98.31 109 ALA A CA 1
ATOM 831 C C . ALA A 1 109 ? -7.496 -4.267 -4.979 1.00 98.31 109 ALA A C 1
ATOM 833 O O . ALA A 1 109 ? -6.934 -4.083 -6.053 1.00 98.31 109 ALA A O 1
ATOM 834 N N . GLU A 1 110 ? -8.326 -5.285 -4.761 1.00 98.06 110 GLU A N 1
ATOM 835 C CA . GLU A 1 110 ? -8.690 -6.298 -5.761 1.00 98.06 110 GLU A CA 1
ATOM 836 C C . GLU A 1 110 ? -9.424 -5.698 -6.966 1.00 98.06 110 GLU A C 1
ATOM 838 O O . GLU A 1 110 ? -9.210 -6.133 -8.094 1.00 98.06 110 GLU A O 1
ATOM 843 N N . ALA A 1 111 ? -10.223 -4.649 -6.756 1.00 98.00 111 ALA A N 1
ATOM 844 C CA . ALA A 1 111 ? -10.942 -3.964 -7.828 1.00 98.00 111 ALA A CA 1
ATOM 845 C C . ALA A 1 111 ? -10.050 -3.100 -8.744 1.00 98.00 111 ALA A C 1
ATOM 847 O O . ALA A 1 111 ? -10.538 -2.598 -9.758 1.00 98.00 111 ALA A O 1
ATOM 848 N N . GLN A 1 112 ? -8.774 -2.874 -8.404 1.00 98.12 112 GLN A N 1
ATOM 849 C CA . GLN A 1 112 ? -7.881 -2.074 -9.249 1.00 98.12 112 GLN A CA 1
ATOM 850 C C . GLN A 1 112 ? -7.354 -2.879 -10.444 1.00 98.12 112 GLN A C 1
ATOM 852 O O . GLN A 1 112 ? -6.843 -3.991 -10.281 1.00 98.12 112 GLN A O 1
ATOM 857 N N . ASP A 1 113 ? -7.380 -2.258 -11.622 1.00 97.81 113 ASP A N 1
ATOM 858 C CA . ASP A 1 113 ? -6.721 -2.754 -12.829 1.00 97.81 113 ASP A CA 1
ATOM 859 C C . ASP A 1 113 ? -5.225 -2.384 -12.795 1.00 97.81 113 ASP A C 1
ATOM 861 O O . ASP A 1 113 ? -4.840 -1.216 -12.918 1.00 97.81 113 ASP A O 1
ATOM 865 N N . LEU A 1 114 ? -4.375 -3.393 -12.580 1.00 97.31 114 LEU A N 1
ATOM 866 C CA . LEU A 1 114 ? -2.925 -3.218 -12.469 1.00 97.31 114 LEU A CA 1
ATOM 867 C C . LEU A 1 114 ? -2.286 -2.815 -13.798 1.00 97.31 114 LEU A C 1
ATOM 869 O O . LEU A 1 114 ? -1.358 -2.002 -13.798 1.00 97.31 114 LEU A O 1
ATOM 873 N N . ASP A 1 115 ? -2.789 -3.339 -14.915 1.00 96.62 115 ASP A N 1
ATOM 874 C CA . ASP A 1 115 ? -2.269 -3.008 -16.235 1.00 96.62 115 ASP A CA 1
ATOM 875 C C . ASP A 1 115 ? -2.577 -1.550 -16.541 1.00 96.62 115 ASP A C 1
ATOM 877 O O . ASP A 1 115 ? -1.670 -0.787 -16.877 1.00 96.62 115 ASP A O 1
ATOM 881 N N . GLN A 1 116 ? -3.829 -1.126 -16.354 1.00 97.12 116 GLN A N 1
ATOM 882 C CA . GLN A 1 116 ? -4.219 0.272 -16.526 1.00 97.12 116 GLN A CA 1
ATOM 883 C C . GLN A 1 116 ? -3.391 1.201 -15.629 1.00 97.12 116 GLN A C 1
ATOM 885 O O . GLN A 1 116 ? -2.929 2.247 -16.094 1.00 97.12 116 GLN A O 1
ATOM 890 N N . ALA A 1 117 ? -3.158 0.816 -14.373 1.00 97.06 117 ALA A N 1
ATOM 891 C CA . ALA A 1 117 ? -2.329 1.585 -13.454 1.00 97.06 117 ALA A CA 1
ATOM 892 C C . ALA A 1 117 ? -0.876 1.715 -13.935 1.00 97.06 117 ALA A C 1
ATOM 894 O O . ALA A 1 117 ? -0.318 2.815 -13.909 1.00 97.06 117 ALA A O 1
ATOM 895 N N . LEU A 1 118 ? -0.271 0.627 -14.421 1.00 97.00 118 LEU A N 1
ATOM 896 C CA . LEU A 1 118 ? 1.066 0.658 -15.019 1.00 97.00 118 LEU A CA 1
ATOM 897 C C . LEU A 1 118 ? 1.104 1.553 -16.259 1.00 97.00 118 LEU A C 1
ATOM 899 O O . LEU A 1 118 ? 2.056 2.317 -16.424 1.00 97.00 118 LEU A O 1
ATOM 903 N N . ARG A 1 119 ? 0.064 1.529 -17.104 1.00 96.44 119 ARG A N 1
ATOM 904 C CA . ARG A 1 119 ? -0.011 2.443 -18.254 1.00 96.44 119 ARG A CA 1
ATOM 905 C C . ARG A 1 119 ? -0.047 3.900 -17.815 1.00 96.44 119 ARG A C 1
ATOM 907 O O . ARG A 1 119 ? 0.749 4.691 -18.305 1.00 96.44 119 ARG A O 1
ATOM 914 N N . ALA A 1 120 ? -0.881 4.222 -16.831 1.00 95.19 120 ALA A N 1
ATOM 915 C CA . ALA A 1 120 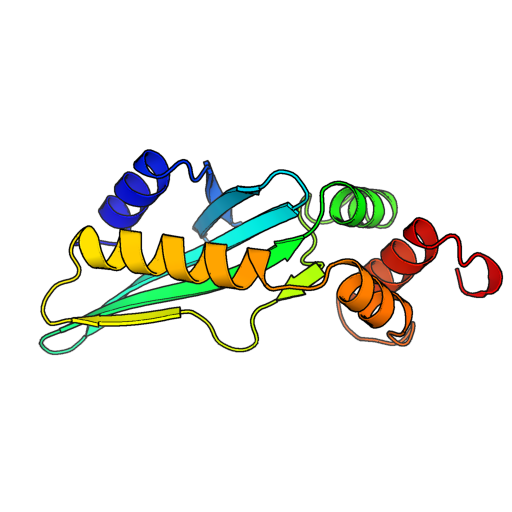? -0.973 5.574 -16.294 1.00 95.19 120 ALA A CA 1
ATOM 916 C C . ALA A 1 120 ? 0.368 6.075 -15.726 1.00 95.19 120 ALA A C 1
ATOM 918 O O . ALA A 1 120 ? 0.685 7.251 -15.877 1.00 95.19 120 ALA A O 1
ATOM 919 N N . ARG A 1 121 ? 1.177 5.199 -15.109 1.00 95.31 121 ARG A N 1
ATOM 920 C CA . ARG A 1 121 ? 2.540 5.553 -14.672 1.00 95.31 121 ARG A CA 1
ATOM 921 C C . ARG A 1 121 ? 3.492 5.776 -15.841 1.00 95.31 121 ARG A C 1
ATOM 923 O O . ARG A 1 121 ? 4.216 6.766 -15.835 1.00 95.31 121 ARG A O 1
ATOM 930 N N . ALA A 1 122 ? 3.460 4.905 -16.845 1.00 94.44 122 ALA A N 1
ATOM 931 C CA . ALA A 1 122 ? 4.273 5.050 -18.051 1.00 94.44 122 ALA A CA 1
ATOM 932 C C . ALA A 1 122 ? 3.945 6.337 -18.828 1.00 94.44 122 ALA A C 1
ATOM 934 O O . ALA A 1 122 ? 4.813 6.884 -19.493 1.00 94.44 122 ALA A O 1
ATOM 935 N N . ASP A 1 123 ? 2.726 6.860 -18.710 1.00 94.19 123 ASP A N 1
ATOM 936 C CA . ASP A 1 123 ? 2.303 8.085 -19.398 1.00 94.19 123 ASP A CA 1
ATOM 937 C C . ASP A 1 123 ? 2.518 9.368 -18.577 1.00 94.19 123 ASP A C 1
ATOM 939 O O . ASP A 1 123 ? 2.197 10.463 -19.044 1.00 94.19 123 ASP A O 1
ATOM 943 N N . LEU A 1 124 ? 3.096 9.268 -17.373 1.00 90.00 124 LEU A N 1
ATOM 944 C CA . LEU A 1 124 ? 3.544 10.444 -16.627 1.00 90.00 124 LEU A CA 1
ATOM 945 C C . LEU A 1 124 ? 4.647 11.187 -17.400 1.00 90.00 124 LEU A C 1
ATOM 947 O O . LEU A 1 124 ? 5.496 10.550 -18.022 1.00 90.00 124 LEU A O 1
ATOM 951 N N . PRO A 1 125 ? 4.687 12.529 -17.343 1.00 83.81 125 PRO A N 1
ATOM 952 C CA . PRO A 1 125 ? 5.79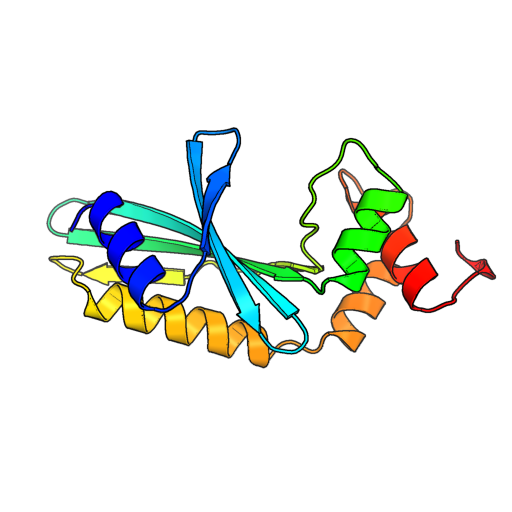5 13.275 -17.916 1.00 83.81 125 PRO A CA 1
ATOM 953 C C . PRO A 1 125 ? 7.068 13.038 -17.096 1.00 83.81 125 PRO A C 1
ATOM 955 O O . PRO A 1 125 ? 7.030 13.026 -15.864 1.00 83.81 125 PRO A O 1
ATOM 958 N N . SER A 1 126 ? 8.215 12.944 -17.768 1.00 76.75 126 SER A N 1
ATOM 959 C CA . SER A 1 126 ? 9.528 12.806 -17.120 1.00 76.75 126 SER A CA 1
ATOM 960 C C . SER A 1 126 ? 9.886 13.991 -16.213 1.00 76.75 126 SER A C 1
ATOM 962 O O . SER A 1 126 ? 10.681 13.850 -15.291 1.00 76.75 126 SER A O 1
ATOM 964 N N . SER A 1 127 ? 9.255 15.150 -16.423 1.00 82.25 127 SER A N 1
ATOM 965 C CA . SER A 1 127 ? 9.386 16.347 -15.586 1.00 82.25 127 SER A CA 1
ATOM 966 C C . SER A 1 127 ? 8.420 16.389 -14.393 1.00 82.25 127 SER A C 1
ATOM 968 O O . SER A 1 127 ? 8.272 17.442 -13.767 1.00 82.25 127 SER A O 1
ATOM 970 N N . ALA A 1 128 ? 7.689 15.307 -14.107 1.00 83.44 128 ALA A N 1
ATOM 971 C CA . ALA A 1 128 ? 6.777 15.262 -12.970 1.00 83.44 128 ALA A CA 1
ATOM 972 C C . ALA A 1 128 ? 7.546 15.400 -11.637 1.00 83.44 128 ALA A C 1
ATOM 974 O O . ALA A 1 128 ? 8.651 14.877 -11.503 1.00 83.44 128 ALA A O 1
ATOM 975 N N . PRO A 1 129 ? 6.987 16.095 -10.632 1.00 84.12 129 PRO A N 1
ATOM 976 C CA . PRO A 1 129 ? 7.683 16.332 -9.372 1.00 84.12 129 PRO A CA 1
ATOM 977 C C . PRO A 1 129 ? 7.780 15.072 -8.496 1.00 84.12 129 PRO A C 1
ATOM 979 O O . PRO A 1 129 ? 6.960 14.154 -8.581 1.00 84.12 129 PRO A O 1
ATOM 982 N N . GLY A 1 130 ? 8.743 15.076 -7.571 1.00 87.12 130 GLY A N 1
ATOM 983 C CA . GLY A 1 130 ? 8.915 14.022 -6.569 1.00 87.12 130 GLY A CA 1
ATOM 984 C C . GLY A 1 130 ? 9.385 12.699 -7.175 1.00 87.12 130 GLY A C 1
ATOM 985 O O . GLY A 1 130 ? 10.202 12.690 -8.086 1.00 87.12 130 GLY A O 1
ATOM 986 N N . ALA A 1 131 ? 8.856 11.576 -6.682 1.00 89.25 131 ALA A N 1
ATOM 987 C CA . ALA A 1 131 ? 9.224 10.231 -7.144 1.00 89.25 131 ALA A CA 1
ATOM 988 C C . ALA A 1 131 ? 8.582 9.830 -8.491 1.00 89.25 131 ALA A C 1
ATOM 990 O O . ALA A 1 131 ? 8.770 8.712 -8.967 1.00 89.25 131 ALA A O 1
ATOM 991 N N . ALA A 1 132 ? 7.809 10.722 -9.117 1.00 90.88 132 ALA A N 1
ATOM 992 C CA . ALA A 1 132 ? 7.106 10.431 -10.360 1.00 90.88 132 ALA A CA 1
ATOM 993 C C . ALA A 1 132 ? 8.011 10.040 -11.546 1.00 90.88 132 ALA A C 1
ATOM 995 O O . ALA A 1 132 ? 7.617 9.119 -12.264 1.00 90.88 132 ALA A O 1
ATOM 996 N N . PRO A 1 133 ? 9.214 10.621 -11.738 1.00 92.88 133 PRO A N 1
ATOM 997 C CA . PRO A 1 133 ? 10.135 10.172 -12.781 1.00 92.88 133 PRO A CA 1
ATOM 998 C C . PRO A 1 133 ? 10.597 8.724 -12.570 1.00 92.88 133 PRO A C 1
ATOM 1000 O O . PRO A 1 133 ? 10.646 7.951 -13.520 1.00 92.88 133 PRO A O 1
ATOM 1003 N N . ILE A 1 134 ? 10.841 8.314 -11.319 1.00 94.19 134 ILE A N 1
ATOM 1004 C CA . ILE A 1 134 ? 11.210 6.928 -10.982 1.00 94.19 134 ILE A CA 1
ATOM 1005 C C . ILE A 1 134 ? 10.058 5.980 -11.330 1.00 94.19 134 ILE A C 1
ATOM 1007 O O . ILE A 1 134 ? 10.261 4.954 -11.975 1.00 94.19 134 ILE A O 1
ATOM 1011 N N . TRP A 1 135 ? 8.828 6.340 -10.951 1.00 95.19 135 TRP A N 1
ATOM 1012 C CA . TRP A 1 135 ? 7.634 5.547 -11.260 1.00 95.19 135 TRP A CA 1
ATOM 1013 C C . TRP A 1 135 ? 7.378 5.420 -12.761 1.00 95.19 135 TRP A C 1
ATOM 1015 O O . TRP A 1 135 ? 6.946 4.364 -13.221 1.00 95.19 135 TRP A O 1
ATOM 1025 N N . HIS A 1 136 ? 7.636 6.490 -13.511 1.00 94.81 136 HIS A N 1
ATOM 1026 C CA . HIS A 1 136 ? 7.538 6.513 -14.962 1.00 94.81 136 HIS A CA 1
ATOM 1027 C C . HIS A 1 136 ? 8.528 5.536 -15.606 1.00 94.81 136 HIS A C 1
ATOM 1029 O O . HIS A 1 136 ? 8.106 4.625 -16.317 1.00 94.81 136 HIS A O 1
ATOM 1035 N N . LEU A 1 137 ? 9.818 5.661 -15.281 1.00 94.75 137 LEU A N 1
ATOM 1036 C CA . LEU A 1 137 ? 10.876 4.795 -15.812 1.00 94.75 137 LEU A CA 1
ATOM 1037 C C . LEU A 1 137 ? 10.654 3.323 -15.435 1.00 94.75 137 LEU A C 1
ATOM 1039 O O . LEU A 1 137 ? 10.760 2.438 -16.283 1.00 94.75 137 LEU A O 1
ATOM 1043 N N . ALA A 1 138 ? 10.253 3.050 -14.190 1.00 96.31 138 ALA A N 1
ATOM 1044 C CA . ALA A 1 138 ? 9.913 1.700 -13.748 1.00 96.31 138 ALA A CA 1
ATOM 1045 C C . ALA A 1 138 ? 8.752 1.103 -14.562 1.00 96.31 138 ALA A C 1
ATOM 1047 O O . ALA A 1 138 ? 8.790 -0.067 -14.945 1.00 96.31 138 ALA A O 1
ATOM 1048 N N . ALA A 1 139 ? 7.722 1.903 -14.850 1.00 96.75 139 ALA A N 1
ATOM 1049 C CA . ALA A 1 139 ? 6.582 1.460 -15.641 1.00 96.75 139 ALA A CA 1
ATOM 1050 C C . ALA A 1 139 ? 6.945 1.220 -17.113 1.00 96.75 139 ALA A C 1
ATOM 1052 O O . ALA A 1 139 ? 6.482 0.236 -17.687 1.00 96.75 139 ALA A O 1
ATOM 1053 N N . LEU A 1 140 ? 7.783 2.068 -17.716 1.00 95.56 140 LEU A N 1
ATOM 1054 C CA . LEU A 1 140 ? 8.286 1.859 -19.077 1.00 95.56 140 LEU A CA 1
ATOM 1055 C C . LEU A 1 140 ? 9.116 0.577 -19.181 1.00 95.56 140 LEU A C 1
ATOM 1057 O O . LEU A 1 140 ? 8.852 -0.248 -20.057 1.00 95.56 140 LEU A O 1
ATOM 1061 N N . ALA A 1 141 ? 10.039 0.359 -18.239 1.00 95.88 141 ALA A N 1
ATOM 1062 C CA . ALA A 1 141 ? 10.873 -0.839 -18.195 1.00 95.88 141 ALA A CA 1
ATOM 1063 C C . ALA A 1 141 ? 10.032 -2.123 -18.091 1.00 95.88 141 ALA A C 1
ATOM 1065 O O . ALA A 1 141 ? 10.248 -3.070 -18.845 1.00 95.88 141 ALA A O 1
ATOM 1066 N N . LEU A 1 142 ? 9.020 -2.143 -17.215 1.00 96.19 142 LEU A N 1
ATOM 1067 C CA . LEU A 1 142 ? 8.123 -3.298 -17.074 1.00 96.19 142 LEU A CA 1
ATOM 1068 C C . LEU A 1 142 ? 7.214 -3.523 -18.284 1.00 96.19 142 LEU A C 1
ATOM 1070 O O . LEU A 1 142 ? 6.778 -4.648 -18.521 1.00 96.19 142 LEU A O 1
ATOM 1074 N N . ARG A 1 143 ? 6.925 -2.469 -19.049 1.00 94.56 143 ARG A N 1
ATOM 1075 C CA . ARG A 1 143 ? 6.160 -2.561 -20.296 1.00 94.56 143 ARG A CA 1
ATOM 1076 C C . ARG A 1 143 ? 7.026 -2.872 -21.518 1.00 94.56 143 ARG A C 1
ATOM 1078 O O . ARG A 1 143 ? 6.460 -3.128 -22.578 1.00 94.56 143 ARG A O 1
ATOM 1085 N N . GLY A 1 144 ? 8.353 -2.850 -21.382 1.00 91.44 144 GLY A N 1
ATOM 1086 C CA . GLY A 1 144 ? 9.290 -3.020 -22.493 1.00 91.44 144 GLY A CA 1
ATOM 1087 C C . GLY A 1 144 ? 9.297 -1.851 -23.485 1.00 91.44 144 GLY A C 1
ATOM 1088 O O . GLY A 1 144 ? 9.659 -2.044 -24.642 1.00 91.44 144 GLY A O 1
ATOM 1089 N N . ASP A 1 145 ? 8.878 -0.656 -23.059 1.00 90.06 145 ASP A N 1
ATOM 1090 C CA . ASP A 1 145 ? 8.793 0.546 -23.901 1.00 90.06 145 ASP A CA 1
ATOM 1091 C C . ASP A 1 145 ? 10.147 1.281 -23.909 1.00 90.06 145 ASP A C 1
ATOM 1093 O O . ASP A 1 145 ? 10.340 2.283 -23.223 1.00 90.06 145 ASP A O 1
ATOM 1097 N N . LEU A 1 146 ? 11.121 0.703 -24.623 1.00 85.88 146 LEU A N 1
ATOM 1098 C CA . LEU A 1 146 ? 12.521 1.155 -24.625 1.00 85.88 146 LEU A CA 1
ATOM 1099 C C . LEU A 1 146 ? 12.738 2.487 -25.352 1.00 85.88 146 LEU A C 1
ATOM 1101 O O . LEU A 1 146 ? 13.705 3.178 -25.059 1.00 85.88 146 LEU A O 1
ATOM 1105 N N . ASP A 1 147 ? 11.854 2.855 -26.279 1.00 87.00 147 ASP A N 1
ATOM 1106 C CA . ASP A 1 147 ? 11.982 4.097 -27.051 1.00 87.00 147 ASP A CA 1
ATOM 1107 C C . ASP A 1 147 ? 11.727 5.344 -26.190 1.00 87.00 147 ASP A C 1
ATOM 1109 O O . ASP A 1 147 ? 12.154 6.449 -26.533 1.00 87.00 147 ASP A O 1
ATOM 1113 N N . ARG A 1 148 ? 11.003 5.173 -25.079 1.00 82.25 148 ARG A N 1
ATOM 1114 C CA . ARG A 1 148 ? 10.650 6.235 -24.128 1.00 82.25 148 ARG A CA 1
ATOM 1115 C C . ARG A 1 148 ? 11.450 6.173 -22.827 1.00 82.25 148 ARG A C 1
ATOM 1117 O O . ARG A 1 148 ? 11.255 7.059 -21.995 1.00 82.25 148 ARG A O 1
ATOM 1124 N N . LEU A 1 149 ? 12.266 5.130 -22.639 1.00 78.56 149 LEU A N 1
ATOM 1125 C CA . LEU A 1 149 ? 13.026 4.865 -21.414 1.00 78.56 149 LEU A CA 1
ATOM 1126 C C . LEU A 1 149 ? 14.293 5.725 -21.313 1.00 78.56 149 LEU A C 1
ATOM 1128 O O . LEU A 1 149 ? 14.975 5.915 -22.343 1.00 78.56 149 LEU A O 1
#

Foldseek 3Di:
DFQVVLQVLCVVVVWAWDADPVRFTKTWDDDPFKIKIWGWGWADDVLKIKTKIWIAMDGQQLLVQLCVVPVVDDSDDGLGTDPDIDMDMDSDDDSVVSVVNVVVSVVVVVPDDSLVSLVVLLPDDCPDDDSSVSSNSSSCVVVVVVVSD

Secondary structure (DSSP, 8-state):
--HHHHHHHHHHTTPEEEE-TTS-EEEEEE-SS-EEEEEEEEEEETTEEEEEEEEEEE-HHHHHHHHHH-TTS-S---SEE-SS-EEEEESS--HHHHHHHHHHHHHHHHTS-HHHHHHHHHTS-TT-STTHHHHHHHHHHHHT-TT--